Protein AF-A0A3M2C7R9-F1 (afdb_monomer_lite)

Radius of gyration: 17.07 Å; chains: 1; bounding box: 61×37×32 Å

pLDDT: mean 83.24, std 15.25, range [45.31, 96.88]

Secondary structure (DSSP, 8-state):
--HHHHHHHHHHHHHHT-SS-GGGEETTEES-TTSEEEEETTS-EEEEEEEEE-SSEEEEEEGGGS-HHHHHHHHHHHHHHHHHHTT-S-HHHHS-HHHHGGGGGGEEEEEGGGEEEEES----HHHHHGGG---------

Foldseek 3Di:
DALVVVVVLQVVCQVVLDPDSPVQADPNDGPQLQKKWFAFPVSHIFIFGFQADDPWKTKTQTLVLDDRVVSRVVSVLSRVCCVVCVLAHGSCVVVPVVVCVVRVSRIDIGTPVGTPDMGHDHHHPVVVVVVPPPPPPPPDD

Structure (mmCIF, N/CA/C/O backbone):
data_AF-A0A3M2C7R9-F1
#
_entry.id   AF-A0A3M2C7R9-F1
#
loop_
_atom_site.group_PDB
_atom_site.id
_atom_site.type_symbol
_atom_site.label_atom_id
_atom_site.label_alt_id
_atom_site.label_comp_id
_atom_site.label_asym_id
_atom_site.label_entity_id
_atom_site.label_seq_id
_atom_site.pdbx_PDB_ins_code
_atom_site.Cartn_x
_atom_site.Cartn_y
_atom_site.Cartn_z
_atom_site.occupancy
_atom_site.B_iso_or_equiv
_atom_site.auth_seq_id
_atom_site.auth_comp_id
_atom_site.auth_asym_id
_atom_site.auth_atom_id
_atom_site.pdbx_PDB_model_num
ATOM 1 N N . MET A 1 1 ? 8.475 -6.146 8.052 1.00 84.38 1 MET A N 1
ATOM 2 C CA . MET A 1 1 ? 9.224 -5.427 6.999 1.00 84.38 1 MET A CA 1
ATOM 3 C C . MET A 1 1 ? 9.407 -3.985 7.433 1.00 84.38 1 MET A C 1
ATOM 5 O O . MET A 1 1 ? 8.436 -3.400 7.900 1.00 84.38 1 MET A O 1
ATOM 9 N N . THR A 1 2 ? 10.613 -3.440 7.284 1.00 88.62 2 THR A N 1
ATOM 10 C CA . THR A 1 2 ? 10.919 -2.016 7.501 1.00 88.62 2 THR A CA 1
ATOM 11 C C . THR A 1 2 ? 10.789 -1.209 6.205 1.00 88.62 2 THR A C 1
ATOM 13 O O . THR A 1 2 ? 10.756 -1.760 5.102 1.00 88.62 2 THR A O 1
ATOM 16 N N . GLY A 1 3 ? 10.739 0.113 6.318 1.00 85.94 3 GLY A N 1
ATOM 17 C CA . GLY A 1 3 ? 10.680 1.046 5.200 1.00 85.94 3 GLY A CA 1
ATOM 18 C C . GLY A 1 3 ? 11.941 1.036 4.339 1.00 85.94 3 GLY A C 1
ATOM 19 O O . GLY A 1 3 ? 11.842 1.231 3.126 1.00 85.94 3 GLY A O 1
ATOM 20 N N . ASN A 1 4 ? 13.104 0.757 4.937 1.00 88.88 4 ASN A N 1
ATOM 21 C CA . ASN A 1 4 ? 14.355 0.572 4.200 1.00 88.88 4 ASN A CA 1
ATOM 22 C C . ASN A 1 4 ? 14.331 -0.717 3.369 1.00 88.88 4 ASN A C 1
ATOM 24 O O . ASN A 1 4 ? 14.661 -0.700 2.187 1.00 88.88 4 ASN A O 1
ATOM 28 N N . GLU A 1 5 ?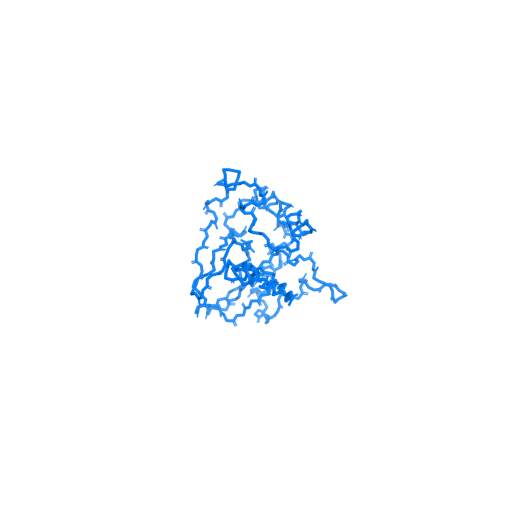 13.869 -1.824 3.961 1.00 88.31 5 GLU A N 1
ATOM 29 C CA . GLU A 1 5 ? 13.681 -3.074 3.222 1.00 88.31 5 GLU A CA 1
ATOM 30 C C . GLU A 1 5 ? 12.728 -2.864 2.045 1.00 88.31 5 GLU A C 1
ATOM 32 O O . GLU A 1 5 ? 13.061 -3.226 0.922 1.00 88.31 5 GLU A O 1
ATOM 37 N N . LEU A 1 6 ? 11.587 -2.206 2.268 1.00 88.38 6 LEU A N 1
ATOM 38 C CA . LEU A 1 6 ? 10.628 -1.895 1.209 1.00 88.38 6 LEU A CA 1
ATOM 39 C C . LEU A 1 6 ? 11.258 -1.094 0.059 1.00 88.38 6 LEU A C 1
ATOM 41 O O . LEU A 1 6 ? 11.019 -1.407 -1.108 1.00 88.38 6 LEU A O 1
ATOM 45 N N . ALA A 1 7 ? 12.061 -0.077 0.379 1.00 88.75 7 ALA A N 1
ATOM 46 C CA . ALA A 1 7 ? 12.723 0.750 -0.625 1.00 88.75 7 ALA A CA 1
ATOM 47 C C . ALA A 1 7 ? 13.679 -0.078 -1.498 1.00 88.75 7 ALA A C 1
ATOM 49 O O . ALA A 1 7 ? 13.633 0.029 -2.722 1.00 88.75 7 ALA A O 1
ATOM 50 N N . ILE A 1 8 ? 14.475 -0.959 -0.882 1.00 88.62 8 ILE A N 1
ATOM 51 C CA . ILE A 1 8 ? 15.385 -1.869 -1.593 1.00 88.62 8 ILE A CA 1
ATOM 52 C C . ILE A 1 8 ? 14.598 -2.824 -2.498 1.00 88.62 8 ILE A C 1
ATOM 54 O O . ILE A 1 8 ? 14.973 -3.045 -3.649 1.00 88.62 8 ILE A O 1
ATOM 58 N N . ILE A 1 9 ? 13.480 -3.370 -2.008 1.00 87.12 9 ILE A N 1
ATOM 59 C CA . ILE A 1 9 ? 12.611 -4.260 -2.789 1.00 87.12 9 ILE A CA 1
ATOM 60 C C . ILE A 1 9 ? 12.100 -3.554 -4.048 1.00 87.12 9 ILE A C 1
ATOM 62 O O . ILE A 1 9 ? 12.202 -4.109 -5.141 1.00 87.12 9 ILE A O 1
ATOM 66 N N . LEU A 1 10 ? 11.579 -2.333 -3.905 1.00 87.88 10 LEU A N 1
ATOM 67 C CA . LEU A 1 10 ? 11.055 -1.560 -5.030 1.00 87.88 10 LEU A CA 1
ATOM 68 C C . LEU A 1 10 ? 12.153 -1.147 -6.009 1.00 87.88 10 LEU A C 1
ATOM 70 O O . LEU A 1 10 ? 11.956 -1.257 -7.218 1.00 87.88 10 LEU A O 1
ATOM 74 N N . GLN A 1 11 ? 13.313 -0.718 -5.508 1.00 88.38 11 GLN A N 1
ATOM 75 C CA . GLN A 1 11 ? 14.459 -0.383 -6.348 1.00 88.38 11 GLN A CA 1
ATOM 76 C C . GLN A 1 11 ? 14.876 -1.589 -7.195 1.00 88.38 11 GLN A C 1
ATOM 78 O O . GLN A 1 11 ? 14.939 -1.486 -8.418 1.00 88.38 11 GLN A O 1
ATOM 83 N N . ASN A 1 12 ? 15.059 -2.752 -6.569 1.00 85.81 12 ASN A N 1
ATOM 84 C CA . ASN A 1 12 ? 15.436 -3.975 -7.272 1.00 85.81 12 ASN A CA 1
ATOM 85 C C . ASN A 1 12 ? 14.371 -4.405 -8.287 1.00 85.81 12 ASN A C 1
ATOM 87 O O . ASN A 1 12 ? 14.713 -4.755 -9.417 1.00 85.81 12 ASN A O 1
ATOM 91 N N . ALA A 1 13 ? 13.086 -4.357 -7.921 1.00 84.56 13 ALA A N 1
ATOM 92 C CA . ALA A 1 13 ? 11.988 -4.719 -8.818 1.00 84.56 13 ALA A CA 1
ATOM 93 C C . ALA A 1 13 ? 11.950 -3.819 -10.066 1.00 84.56 13 ALA A C 1
ATOM 95 O O . ALA A 1 13 ? 11.810 -4.311 -11.187 1.00 84.56 13 ALA A O 1
ATOM 96 N N . ASN A 1 14 ? 12.155 -2.512 -9.880 1.00 86.69 14 ASN A N 1
ATOM 97 C CA . ASN A 1 14 ? 12.175 -1.532 -10.964 1.00 86.69 14 ASN A CA 1
ATOM 98 C C . ASN A 1 14 ? 13.431 -1.630 -11.841 1.00 86.69 14 ASN A C 1
ATOM 100 O O . ASN A 1 14 ? 13.334 -1.476 -13.057 1.00 86.69 14 ASN A O 1
ATOM 104 N N . SER A 1 15 ? 14.595 -1.955 -11.270 1.00 84.94 15 SER A N 1
ATOM 105 C CA . SER A 1 15 ? 15.832 -2.163 -12.037 1.00 84.94 15 SER A CA 1
ATOM 106 C C . SER A 1 15 ? 15.818 -3.455 -12.858 1.00 84.94 15 SER A C 1
ATOM 108 O O . SER A 1 15 ? 16.348 -3.489 -13.964 1.00 84.94 15 SER A O 1
ATOM 110 N N . THR A 1 16 ? 15.207 -4.519 -12.335 1.00 78.69 16 THR A N 1
ATOM 111 C CA . THR A 1 16 ? 15.210 -5.852 -12.965 1.00 78.69 16 THR A CA 1
ATOM 112 C C . THR A 1 16 ? 14.027 -6.096 -13.904 1.00 78.69 16 THR A C 1
ATOM 114 O O . THR A 1 16 ? 14.000 -7.116 -14.588 1.00 78.69 16 THR A O 1
ATOM 117 N N . LYS A 1 17 ? 13.042 -5.182 -13.949 1.00 69.81 17 LYS A N 1
ATOM 118 C CA . LYS A 1 17 ? 11.770 -5.339 -14.686 1.00 69.81 17 LYS A CA 1
ATOM 119 C C . LYS A 1 17 ? 11.068 -6.676 -14.395 1.00 69.81 17 LYS A C 1
ATOM 121 O O . LYS A 1 17 ? 10.410 -7.244 -15.265 1.00 69.81 17 LYS A O 1
ATOM 126 N N . THR A 1 18 ? 11.217 -7.184 -13.174 1.00 67.69 18 THR A N 1
ATOM 127 C CA . THR A 1 18 ? 10.629 -8.463 -12.758 1.00 67.69 18 THR A CA 1
ATOM 128 C C . THR A 1 18 ? 9.104 -8.382 -12.682 1.00 67.69 18 THR A C 1
ATOM 130 O O . THR A 1 18 ? 8.522 -7.341 -12.370 1.00 67.69 18 THR A O 1
ATOM 133 N N . THR A 1 19 ? 8.443 -9.505 -12.973 1.00 64.88 19 THR A N 1
ATOM 134 C CA . THR A 1 19 ? 6.977 -9.670 -12.936 1.00 64.88 19 THR A CA 1
ATOM 135 C C . THR A 1 19 ? 6.419 -9.877 -11.530 1.00 64.88 19 THR A C 1
ATOM 137 O O . THR A 1 19 ? 5.233 -9.638 -11.298 1.00 64.88 19 THR A O 1
ATOM 140 N N . ILE A 1 20 ? 7.253 -10.316 -10.589 1.00 65.88 20 ILE A N 1
ATOM 141 C CA . ILE A 1 20 ? 6.935 -10.452 -9.166 1.00 65.88 20 ILE A CA 1
ATOM 142 C C . ILE A 1 20 ? 8.120 -9.861 -8.408 1.00 65.88 20 ILE A C 1
ATOM 144 O O . ILE A 1 20 ? 9.240 -10.285 -8.687 1.00 65.88 20 ILE A O 1
ATOM 148 N N . PRO A 1 21 ? 7.918 -8.944 -7.446 1.00 65.31 21 PRO A N 1
ATOM 149 C CA . PRO A 1 21 ? 8.992 -8.540 -6.549 1.00 65.31 21 PRO A CA 1
ATOM 150 C C . PRO A 1 21 ? 9.438 -9.774 -5.732 1.00 65.31 21 PRO A C 1
ATOM 152 O O . PRO A 1 21 ? 8.693 -10.223 -4.860 1.00 65.31 21 PRO A O 1
ATOM 155 N N . PRO A 1 22 ? 10.614 -10.373 -5.998 1.00 55.28 22 PRO A N 1
ATOM 156 C CA . PRO A 1 22 ? 10.962 -11.716 -5.507 1.00 55.28 22 PRO A CA 1
ATOM 157 C C . PRO A 1 22 ? 11.106 -11.791 -3.979 1.00 55.28 22 PRO A C 1
ATOM 159 O O . PRO A 1 22 ? 10.995 -12.848 -3.376 1.00 55.28 22 PRO A O 1
ATOM 162 N N . SER A 1 23 ? 11.305 -10.649 -3.335 1.00 60.41 23 SER A N 1
ATOM 163 C CA . SER A 1 23 ? 11.548 -10.471 -1.903 1.00 60.41 23 SER A CA 1
ATOM 164 C C . SER A 1 23 ? 10.279 -10.393 -1.043 1.00 60.41 23 SER A C 1
ATOM 166 O O . SER A 1 23 ? 10.375 -10.272 0.181 1.00 60.41 23 SER A O 1
ATOM 168 N N . ILE A 1 24 ? 9.089 -10.466 -1.651 1.00 67.12 24 ILE A N 1
ATOM 169 C CA . ILE A 1 24 ? 7.812 -10.495 -0.914 1.00 67.12 24 ILE A CA 1
ATOM 170 C C . ILE A 1 24 ? 7.413 -11.910 -0.487 1.00 67.12 24 ILE A C 1
ATOM 172 O O . ILE A 1 24 ? 6.602 -12.047 0.431 1.00 67.12 24 ILE A O 1
ATOM 176 N N . ILE A 1 25 ? 7.996 -12.939 -1.113 1.00 65.00 25 ILE A N 1
ATOM 177 C CA . ILE A 1 25 ? 7.800 -14.350 -0.778 1.00 65.00 25 ILE A CA 1
ATOM 178 C C . ILE A 1 25 ? 9.143 -14.909 -0.307 1.00 65.00 25 ILE A C 1
ATOM 180 O O . ILE A 1 25 ? 10.075 -15.034 -1.091 1.00 65.00 25 ILE A O 1
ATOM 184 N N . VAL A 1 26 ? 9.236 -15.247 0.976 1.00 66.75 26 VAL A N 1
ATOM 185 C CA . VAL A 1 26 ? 10.406 -15.907 1.570 1.00 66.75 26 VAL A CA 1
ATOM 186 C C . VAL A 1 26 ? 9.946 -17.273 2.060 1.00 66.75 26 VAL A C 1
ATOM 188 O O . VAL A 1 26 ? 8.952 -17.358 2.779 1.00 66.75 26 VAL A O 1
ATOM 191 N N . ASP A 1 27 ? 10.605 -18.339 1.606 1.00 70.94 27 ASP A N 1
ATOM 192 C CA . ASP A 1 27 ? 10.264 -19.733 1.934 1.00 70.94 27 ASP A CA 1
ATOM 193 C C . ASP A 1 27 ? 8.784 -20.082 1.681 1.00 70.94 27 ASP A C 1
ATOM 195 O O . ASP A 1 27 ? 8.117 -20.751 2.470 1.00 70.94 27 ASP A O 1
ATOM 199 N N . GLY A 1 28 ? 8.229 -19.559 0.582 1.00 66.75 28 GLY A N 1
ATOM 200 C CA . GLY A 1 28 ? 6.824 -19.761 0.214 1.00 66.75 28 GLY A CA 1
ATOM 201 C C . GLY A 1 28 ? 5.817 -18.974 1.062 1.00 66.75 28 GLY A C 1
ATOM 202 O O . GLY A 1 28 ? 4.611 -19.146 0.887 1.00 66.75 28 GLY A O 1
ATOM 203 N N . ARG A 1 29 ? 6.272 -18.093 1.963 1.00 66.69 29 ARG A N 1
ATOM 204 C CA . ARG A 1 29 ? 5.414 -17.262 2.818 1.00 66.69 29 ARG A CA 1
ATOM 205 C C . ARG A 1 29 ? 5.520 -15.786 2.468 1.00 66.69 29 ARG A C 1
ATOM 207 O O . ARG A 1 29 ? 6.597 -15.262 2.196 1.00 66.69 29 ARG A O 1
ATOM 214 N N . TRP A 1 30 ? 4.386 -15.095 2.538 1.00 70.62 30 TRP A N 1
ATOM 215 C CA . TRP A 1 30 ? 4.334 -13.645 2.373 1.00 70.62 30 TRP A CA 1
ATOM 216 C C . TRP A 1 30 ? 5.025 -12.947 3.542 1.00 70.62 30 TRP A C 1
ATOM 218 O O . TRP A 1 30 ? 4.611 -13.096 4.691 1.00 70.62 30 TRP A O 1
ATOM 228 N N . ARG A 1 31 ? 6.044 -12.135 3.248 1.00 77.94 31 ARG A N 1
ATOM 229 C CA . ARG A 1 31 ? 6.797 -11.388 4.267 1.00 77.94 31 ARG A CA 1
ATOM 230 C C . ARG A 1 31 ? 6.023 -10.185 4.816 1.00 77.94 31 ARG A C 1
ATOM 232 O O . ARG A 1 31 ? 6.220 -9.792 5.963 1.00 77.94 31 ARG A O 1
ATOM 239 N N . ALA A 1 32 ? 5.150 -9.594 4.002 1.00 84.50 32 ALA A N 1
ATOM 240 C CA . ALA A 1 32 ? 4.237 -8.532 4.419 1.00 84.50 32 ALA A CA 1
ATOM 241 C C . ALA A 1 32 ? 2.949 -8.559 3.588 1.00 84.50 32 ALA A C 1
ATOM 243 O O . ALA A 1 32 ? 2.786 -7.774 2.651 1.00 84.50 32 ALA A O 1
ATOM 244 N N . PRO A 1 33 ? 2.015 -9.458 3.919 1.00 85.81 33 PRO A N 1
ATOM 245 C CA . PRO A 1 33 ? 0.755 -9.577 3.186 1.00 85.81 33 PRO A CA 1
ATOM 246 C C . PRO A 1 33 ? -0.124 -8.314 3.283 1.00 85.81 33 PRO A C 1
ATOM 248 O O . PRO A 1 33 ? -1.018 -8.125 2.461 1.00 85.81 33 PRO A O 1
ATO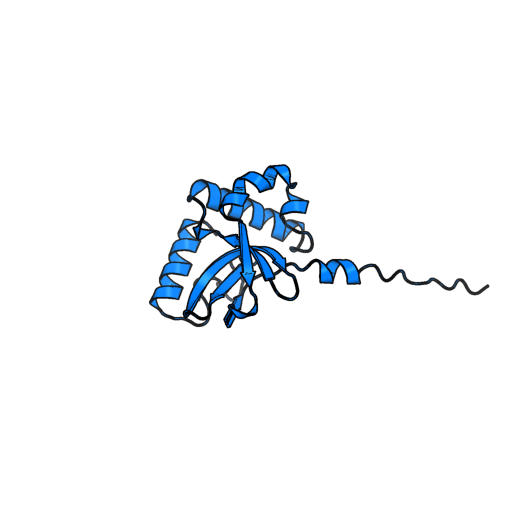M 251 N N . TYR A 1 34 ? 0.153 -7.440 4.254 1.00 89.38 34 TYR A N 1
ATOM 252 C CA . TYR A 1 34 ? -0.509 -6.155 4.483 1.00 89.38 34 TYR A CA 1
ATOM 253 C C . TYR A 1 34 ? -0.042 -5.020 3.562 1.00 89.38 34 TYR A C 1
ATOM 255 O O . TYR A 1 34 ? -0.677 -3.967 3.536 1.00 89.38 34 TYR A O 1
ATOM 263 N N . VAL A 1 35 ? 1.044 -5.217 2.808 1.00 91.94 35 VAL A N 1
ATOM 264 C CA . VAL A 1 35 ? 1.503 -4.258 1.797 1.00 91.94 35 VAL A CA 1
ATOM 265 C C . VAL A 1 35 ? 0.944 -4.662 0.440 1.00 91.94 35 VAL A C 1
ATOM 267 O O . VAL A 1 35 ? 1.126 -5.790 -0.013 1.00 91.94 35 VAL A O 1
ATOM 270 N N . PHE A 1 36 ? 0.275 -3.720 -0.214 1.00 92.12 36 PHE A N 1
ATOM 271 C CA . PHE A 1 36 ? -0.222 -3.870 -1.570 1.00 92.12 36 PHE A CA 1
ATOM 272 C C . PHE A 1 36 ? 0.823 -3.357 -2.554 1.00 92.12 36 PHE A C 1
ATOM 274 O O . PHE A 1 36 ? 1.135 -2.165 -2.580 1.00 92.12 36 PHE A O 1
ATOM 281 N N . PHE A 1 37 ? 1.348 -4.260 -3.371 1.00 91.69 37 PHE A N 1
ATOM 282 C CA . PHE A 1 37 ? 2.253 -3.933 -4.462 1.00 91.69 37 PHE A CA 1
ATOM 283 C C . PHE A 1 37 ? 1.465 -3.876 -5.758 1.00 91.69 37 PHE A C 1
ATOM 285 O O . PHE A 1 37 ? 0.634 -4.748 -6.013 1.00 91.69 37 PHE A O 1
ATOM 292 N N . TYR A 1 38 ? 1.744 -2.892 -6.603 1.00 92.25 38 TYR A N 1
ATOM 293 C CA . TYR A 1 38 ? 1.171 -2.852 -7.940 1.00 92.25 38 TYR A CA 1
ATOM 294 C C . TYR A 1 38 ? 2.176 -2.347 -8.960 1.00 92.25 38 TYR A C 1
ATOM 296 O O . TYR A 1 38 ? 3.014 -1.499 -8.656 1.00 92.25 38 TYR A O 1
ATOM 304 N N . ARG A 1 39 ? 2.073 -2.888 -10.169 1.00 92.38 39 ARG A N 1
ATOM 305 C CA . ARG A 1 39 ? 2.802 -2.433 -11.341 1.00 92.38 39 ARG A CA 1
ATOM 306 C C . ARG A 1 39 ? 1.855 -1.644 -12.220 1.00 92.38 39 ARG A C 1
ATOM 308 O O . ARG A 1 39 ? 0.769 -2.135 -12.543 1.00 92.38 39 ARG A O 1
ATOM 315 N N . ASP A 1 40 ? 2.247 -0.427 -12.556 1.00 93.44 40 ASP A N 1
ATOM 316 C CA . ASP A 1 40 ? 1.470 0.398 -13.467 1.00 93.44 40 ASP A CA 1
ATOM 317 C C . ASP A 1 40 ? 1.770 0.079 -14.943 1.00 93.44 40 ASP A C 1
ATOM 319 O O . ASP A 1 40 ? 2.700 -0.662 -15.258 1.00 93.44 40 ASP A O 1
ATOM 323 N N . THR A 1 41 ? 1.008 0.677 -15.858 1.00 93.94 41 THR A N 1
ATOM 324 C CA . THR A 1 41 ? 1.202 0.544 -17.315 1.00 93.94 41 THR A CA 1
ATOM 325 C C . THR A 1 41 ? 2.508 1.145 -17.840 1.00 93.94 41 THR A C 1
ATOM 327 O O . THR A 1 41 ? 2.837 0.972 -19.008 1.00 93.94 41 THR A O 1
ATOM 330 N N . THR A 1 42 ? 3.258 1.888 -17.019 1.00 92.69 42 THR A N 1
ATOM 331 C CA . THR A 1 42 ? 4.621 2.333 -17.368 1.00 92.69 42 THR A CA 1
ATOM 332 C C . THR A 1 42 ? 5.663 1.262 -17.041 1.00 92.69 42 THR A C 1
ATOM 334 O O . THR A 1 42 ? 6.836 1.394 -17.386 1.00 92.69 42 THR A O 1
ATOM 337 N N . GLY A 1 43 ? 5.236 0.181 -16.387 1.00 89.69 43 GLY A N 1
ATOM 338 C CA . GLY A 1 43 ? 6.081 -0.902 -15.923 1.00 89.69 43 GLY A CA 1
ATOM 339 C C . GLY A 1 43 ? 6.711 -0.642 -14.556 1.00 89.69 43 GLY A C 1
ATOM 340 O O . GLY A 1 43 ? 7.547 -1.453 -14.147 1.00 89.69 43 GLY A O 1
ATOM 341 N N . THR A 1 44 ? 6.312 0.427 -13.860 1.00 91.25 44 THR A N 1
ATOM 342 C CA . THR A 1 44 ? 6.865 0.840 -12.565 1.00 91.25 44 THR A CA 1
ATOM 343 C C . THR A 1 44 ? 6.119 0.170 -11.416 1.00 91.25 44 THR A C 1
ATOM 345 O O . THR A 1 44 ? 4.888 0.168 -11.369 1.00 91.25 44 THR A O 1
ATOM 348 N N . TRP A 1 45 ? 6.872 -0.394 -10.475 1.00 92.88 45 TRP A N 1
ATOM 349 C CA . TRP A 1 45 ? 6.387 -0.951 -9.221 1.00 92.88 45 TRP A CA 1
ATOM 350 C C . TRP A 1 45 ? 6.222 0.120 -8.149 1.00 92.88 45 TRP A C 1
ATOM 352 O O . TRP A 1 45 ? 7.131 0.907 -7.877 1.00 92.88 45 TRP A O 1
ATOM 362 N N . HIS A 1 46 ? 5.080 0.045 -7.476 1.00 93.69 46 HIS A N 1
ATOM 363 C CA . HIS A 1 46 ? 4.668 0.890 -6.365 1.00 93.69 46 HIS A CA 1
ATOM 364 C C . HIS A 1 46 ? 4.229 0.027 -5.183 1.00 93.69 46 HIS A C 1
ATOM 366 O O . HIS A 1 46 ? 3.844 -1.134 -5.357 1.00 93.69 46 HIS A O 1
ATOM 372 N N . ALA A 1 47 ? 4.237 0.605 -3.982 1.00 93.81 47 ALA A N 1
ATOM 373 C CA . ALA A 1 47 ? 3.751 -0.054 -2.775 1.00 93.81 47 ALA A CA 1
ATOM 374 C C . ALA A 1 47 ? 2.899 0.884 -1.921 1.00 93.81 47 ALA A C 1
ATOM 376 O O . ALA A 1 47 ? 3.230 2.054 -1.731 1.00 93.81 47 ALA A O 1
ATOM 377 N N . GLY A 1 48 ? 1.826 0.348 -1.349 1.00 94.75 48 GLY A N 1
ATOM 378 C CA . GLY A 1 48 ? 0.960 1.106 -0.463 1.00 94.75 48 GLY A CA 1
ATOM 379 C C . GLY A 1 48 ? 0.150 0.250 0.495 1.00 94.75 48 GLY A C 1
ATOM 380 O O . GLY A 1 48 ? 0.094 -0.972 0.372 1.00 94.75 48 GLY A O 1
ATOM 381 N N . ILE A 1 49 ? -0.505 0.907 1.447 1.00 94.75 49 ILE A N 1
ATOM 382 C CA . ILE A 1 49 ? -1.470 0.273 2.351 1.00 94.75 49 ILE A CA 1
ATOM 383 C C . ILE A 1 49 ? -2.879 0.607 1.872 1.00 94.75 49 ILE A C 1
ATOM 385 O O . ILE A 1 49 ? -3.252 1.778 1.813 1.00 94.75 49 ILE A O 1
ATOM 389 N N . VAL A 1 50 ? -3.660 -0.409 1.500 1.00 93.62 50 VAL A N 1
ATOM 390 C CA . VAL A 1 50 ? -5.009 -0.214 0.948 1.00 93.62 50 VAL A CA 1
ATOM 391 C C . VAL A 1 50 ? -5.966 0.256 2.036 1.00 93.62 50 VAL A C 1
ATOM 393 O O . VAL A 1 50 ? -6.158 -0.409 3.048 1.00 93.62 50 VAL A O 1
ATOM 396 N N . ILE A 1 51 ? -6.630 1.376 1.767 1.00 92.88 51 ILE A N 1
ATOM 397 C CA . ILE A 1 51 ? -7.732 1.905 2.571 1.00 92.88 51 ILE A CA 1
ATOM 398 C C . ILE A 1 51 ? -9.029 1.225 2.125 1.00 92.88 51 ILE A C 1
ATOM 400 O O . ILE A 1 51 ? -9.770 0.661 2.927 1.00 92.88 51 ILE A O 1
ATOM 404 N N . ASN A 1 52 ? -9.305 1.265 0.818 1.00 90.25 52 ASN A N 1
ATOM 405 C CA . ASN A 1 52 ? -10.501 0.679 0.218 1.00 90.25 52 ASN A CA 1
ATOM 406 C C . ASN A 1 52 ? -10.335 0.501 -1.297 1.00 90.25 52 ASN A C 1
ATOM 408 O O . ASN A 1 52 ? -9.734 1.331 -1.975 1.00 90.25 52 ASN A O 1
ATOM 412 N N . LYS A 1 53 ? -10.964 -0.531 -1.854 1.00 89.50 53 LYS A N 1
ATOM 413 C CA . LYS A 1 53 ? -11.107 -0.777 -3.287 1.00 89.50 53 LYS A CA 1
ATOM 414 C C . LYS A 1 53 ? -12.567 -0.716 -3.717 1.00 89.50 53 LYS A C 1
ATOM 416 O O . LYS A 1 53 ? -13.422 -1.462 -3.233 1.00 89.50 53 LYS A O 1
ATOM 421 N N . SER A 1 54 ? -12.822 0.126 -4.712 1.00 89.69 54 SER A N 1
ATOM 422 C CA . SER A 1 54 ? -14.062 0.149 -5.491 1.00 89.69 54 SER A CA 1
ATOM 423 C C . SER A 1 54 ? -13.895 -0.624 -6.809 1.00 89.69 54 SER A C 1
ATOM 425 O O . SER A 1 54 ? -12.852 -1.220 -7.071 1.00 89.69 54 SER A O 1
ATOM 427 N N . ARG A 1 55 ? -14.910 -0.595 -7.684 1.00 88.69 55 ARG A N 1
ATOM 428 C CA . ARG A 1 55 ? -14.818 -1.197 -9.029 1.00 88.69 55 ARG A CA 1
ATOM 429 C C . ARG A 1 55 ? -13.867 -0.462 -9.978 1.00 88.69 55 ARG A C 1
ATOM 431 O O . ARG A 1 55 ? -13.460 -1.047 -10.972 1.00 88.69 55 ARG A O 1
ATOM 438 N N . ARG A 1 56 ? -13.558 0.814 -9.719 1.00 93.62 56 ARG A N 1
ATOM 439 C CA . ARG A 1 56 ? -12.783 1.666 -10.644 1.00 93.62 56 ARG A CA 1
ATOM 440 C C . ARG A 1 56 ? -11.487 2.198 -10.048 1.00 93.62 56 ARG A C 1
ATOM 442 O O . ARG A 1 56 ? -10.552 2.452 -10.796 1.00 93.62 56 ARG A O 1
ATOM 449 N N . ILE A 1 57 ? -11.444 2.388 -8.733 1.00 95.19 57 ILE A N 1
ATOM 450 C CA . ILE A 1 57 ? -10.351 3.060 -8.022 1.00 95.19 57 ILE A CA 1
ATOM 451 C C . ILE A 1 57 ? -9.988 2.266 -6.764 1.00 95.19 57 ILE A C 1
ATOM 453 O O . ILE A 1 57 ? -10.883 1.796 -6.051 1.00 95.19 57 ILE A O 1
ATOM 457 N N . ILE A 1 58 ? -8.689 2.159 -6.489 1.00 95.00 58 ILE A N 1
ATOM 458 C CA . ILE A 1 58 ? -8.115 1.721 -5.214 1.00 95.00 58 ILE A CA 1
ATOM 459 C C . ILE A 1 58 ? -7.603 2.956 -4.478 1.00 95.00 58 ILE A C 1
ATOM 461 O O . ILE A 1 58 ? -6.764 3.681 -5.001 1.00 95.00 58 ILE A O 1
ATOM 465 N N . TYR A 1 59 ? -8.097 3.184 -3.267 1.00 95.19 59 TYR A N 1
ATOM 466 C CA . TYR A 1 59 ? -7.555 4.179 -2.353 1.00 95.19 59 TYR A CA 1
ATOM 467 C C . TYR A 1 59 ? -6.529 3.518 -1.441 1.00 95.19 59 TYR A C 1
ATOM 469 O O . TYR A 1 59 ? -6.828 2.502 -0.807 1.00 95.19 59 TYR A O 1
ATOM 477 N N . LEU A 1 60 ? -5.333 4.092 -1.379 1.00 96.19 60 LEU A N 1
ATOM 478 C CA . LEU A 1 60 ? -4.225 3.602 -0.566 1.00 96.19 60 LEU A CA 1
ATOM 479 C C . LEU A 1 60 ? -3.388 4.756 -0.012 1.00 96.19 60 LEU A C 1
ATOM 481 O O . LEU A 1 60 ? -3.454 5.869 -0.528 1.00 96.19 60 LEU A O 1
ATOM 485 N N . TYR A 1 61 ? -2.588 4.471 1.008 1.00 96.81 61 TYR A N 1
ATOM 486 C CA . TYR A 1 61 ? -1.467 5.313 1.416 1.00 96.81 61 TYR A CA 1
ATOM 487 C C . TYR A 1 61 ? -0.210 4.854 0.675 1.00 96.81 61 TYR A C 1
ATOM 489 O O . TYR A 1 61 ? 0.200 3.703 0.825 1.00 96.81 61 TYR A O 1
ATOM 497 N N . ASP A 1 62 ? 0.373 5.726 -0.142 1.00 96.62 62 ASP A N 1
ATOM 498 C CA . ASP A 1 62 ? 1.610 5.472 -0.878 1.00 96.62 62 ASP A CA 1
ATOM 499 C C . ASP A 1 62 ? 2.814 5.522 0.067 1.00 96.62 62 ASP A C 1
ATOM 501 O O . ASP A 1 62 ? 3.173 6.569 0.606 1.00 96.62 62 ASP A O 1
ATOM 505 N N . LEU A 1 63 ? 3.463 4.377 0.255 1.00 95.56 63 LEU A N 1
ATOM 506 C CA . LEU A 1 63 ? 4.560 4.246 1.209 1.00 95.56 63 LEU A CA 1
ATOM 507 C C . LEU A 1 63 ? 5.808 5.024 0.775 1.00 95.56 63 LEU A C 1
ATOM 509 O O . LEU A 1 63 ? 6.587 5.442 1.631 1.00 95.56 63 LEU A O 1
ATOM 513 N N . MET A 1 64 ? 5.992 5.258 -0.526 1.00 94.25 64 MET A N 1
ATOM 514 C CA . MET A 1 64 ? 7.140 6.009 -1.040 1.00 94.25 64 MET A CA 1
ATOM 515 C C . MET A 1 64 ? 6.936 7.523 -0.970 1.00 94.25 64 MET A C 1
ATOM 517 O O . MET A 1 64 ? 7.912 8.265 -1.048 1.00 94.25 64 MET A O 1
ATOM 521 N N . ALA A 1 65 ? 5.701 7.984 -0.753 1.00 95.69 65 ALA A N 1
ATOM 522 C CA . ALA A 1 65 ? 5.404 9.391 -0.492 1.00 95.69 65 ALA A CA 1
ATOM 523 C C . ALA A 1 65 ? 5.726 9.817 0.956 1.00 95.69 65 ALA A C 1
ATOM 525 O O . ALA A 1 65 ? 5.779 11.010 1.246 1.00 95.69 65 ALA A O 1
ATOM 526 N N . LEU A 1 66 ? 5.949 8.862 1.869 1.00 95.25 66 LEU A N 1
ATOM 527 C CA . LEU A 1 66 ? 6.235 9.128 3.281 1.00 95.25 66 LEU A CA 1
ATOM 528 C C . LEU A 1 66 ? 7.740 9.147 3.579 1.00 95.25 66 LEU A C 1
ATOM 530 O O . LEU A 1 66 ? 8.510 8.288 3.124 1.00 95.25 66 LEU A O 1
ATOM 534 N N . ALA A 1 67 ? 8.145 10.082 4.442 1.00 93.88 67 ALA A N 1
ATOM 535 C CA . ALA A 1 67 ? 9.475 10.086 5.045 1.00 93.88 67 ALA A CA 1
ATOM 536 C C . ALA A 1 67 ? 9.713 8.785 5.844 1.00 93.88 67 ALA A C 1
ATOM 538 O O . ALA A 1 67 ? 8.753 8.247 6.403 1.00 93.88 67 ALA A O 1
ATOM 539 N N . PRO A 1 68 ? 10.959 8.276 5.936 1.00 93.38 68 PRO A N 1
ATOM 540 C CA . PRO A 1 68 ? 11.234 6.969 6.538 1.00 93.38 68 PRO A CA 1
ATOM 541 C C . PRO A 1 68 ? 10.621 6.746 7.935 1.00 93.38 68 PRO A C 1
ATOM 543 O O . PRO A 1 68 ? 9.957 5.726 8.095 1.00 93.38 68 PRO A O 1
ATOM 546 N N . PRO A 1 69 ? 10.699 7.690 8.900 1.00 94.38 69 PRO A N 1
ATOM 547 C CA . PRO A 1 69 ? 10.104 7.478 10.224 1.00 94.38 69 PRO A CA 1
ATOM 548 C C . PRO A 1 69 ? 8.579 7.301 10.183 1.00 94.38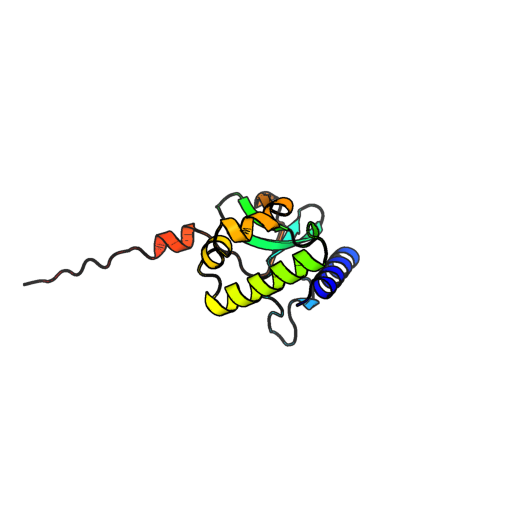 69 PRO A C 1
ATOM 550 O O . PRO A 1 69 ? 8.031 6.411 10.826 1.00 94.38 69 PRO A O 1
ATOM 553 N N . ILE A 1 70 ? 7.894 8.113 9.372 1.00 95.25 70 ILE A N 1
ATOM 554 C CA . ILE A 1 70 ? 6.431 8.071 9.219 1.00 95.25 70 ILE A CA 1
ATOM 555 C C . ILE A 1 70 ? 6.000 6.818 8.447 1.00 95.25 70 ILE A C 1
ATOM 557 O O . ILE A 1 70 ? 4.971 6.207 8.730 1.00 95.25 70 ILE A O 1
ATOM 561 N N . ARG A 1 71 ? 6.812 6.399 7.474 1.00 95.62 71 ARG A N 1
ATOM 562 C CA . ARG A 1 71 ? 6.606 5.159 6.722 1.00 95.62 71 ARG A CA 1
ATOM 563 C C . ARG A 1 71 ? 6.719 3.932 7.621 1.00 95.62 71 ARG A C 1
ATOM 565 O O . ARG A 1 71 ? 5.887 3.036 7.516 1.00 95.62 71 ARG A O 1
ATOM 572 N N . ASP A 1 72 ? 7.725 3.895 8.491 1.00 95.31 72 ASP A N 1
ATOM 573 C CA . ASP A 1 72 ? 7.931 2.806 9.448 1.00 95.31 72 ASP A CA 1
ATOM 574 C C . ASP A 1 72 ? 6.790 2.727 10.467 1.00 95.31 72 ASP A C 1
ATOM 576 O O . ASP A 1 72 ? 6.304 1.633 10.763 1.00 95.31 72 ASP A O 1
ATOM 580 N N . GLU A 1 73 ? 6.306 3.878 10.940 1.00 95.88 73 GLU A N 1
ATOM 581 C CA . GLU A 1 73 ? 5.112 3.960 11.784 1.00 95.88 73 GLU A CA 1
ATOM 582 C C . GLU A 1 73 ? 3.895 3.348 11.074 1.00 95.88 73 GLU A C 1
ATOM 584 O O . GLU A 1 73 ? 3.259 2.438 11.611 1.00 95.88 73 GLU A O 1
ATOM 589 N N . LEU A 1 74 ? 3.614 3.762 9.833 1.00 96.12 74 LEU A N 1
ATOM 590 C CA . LEU A 1 74 ? 2.496 3.221 9.059 1.00 96.12 74 LEU A CA 1
ATOM 591 C C . LEU A 1 74 ? 2.639 1.714 8.794 1.00 96.12 74 LEU A C 1
ATOM 593 O O . LEU A 1 74 ? 1.656 0.979 8.866 1.00 96.12 74 LEU A O 1
ATOM 597 N N . LEU A 1 75 ? 3.850 1.229 8.508 1.00 95.06 75 LEU A N 1
ATOM 598 C CA . LEU A 1 75 ? 4.111 -0.200 8.313 1.00 95.06 75 LEU A CA 1
ATOM 599 C C . LEU A 1 75 ? 3.863 -1.010 9.589 1.00 95.06 75 LEU A C 1
ATOM 601 O O . LEU A 1 75 ? 3.332 -2.119 9.503 1.00 95.06 75 LEU A O 1
ATOM 605 N N . LYS A 1 76 ? 4.218 -0.4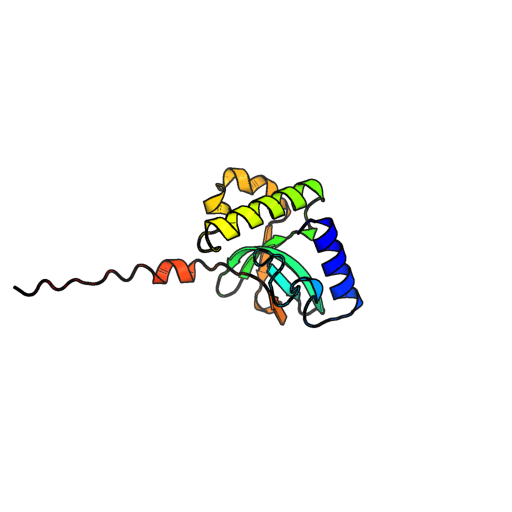67 10.759 1.00 95.19 76 LYS A N 1
ATOM 606 C CA . LYS A 1 76 ? 3.942 -1.092 12.058 1.00 95.19 76 LYS A CA 1
ATOM 607 C C . LYS A 1 76 ? 2.438 -1.170 12.321 1.00 95.19 76 LYS A C 1
ATOM 609 O O . LYS A 1 76 ? 1.938 -2.239 12.662 1.00 95.19 76 LYS A O 1
ATOM 614 N N . ILE A 1 77 ? 1.724 -0.072 12.084 1.00 95.12 77 ILE A N 1
ATOM 615 C CA . ILE A 1 77 ? 0.264 -0.008 12.208 1.00 95.12 77 ILE A CA 1
ATOM 616 C C . ILE A 1 77 ? -0.400 -1.017 11.265 1.00 95.12 77 ILE A C 1
ATOM 618 O O . ILE A 1 77 ? -1.267 -1.780 11.679 1.00 95.12 77 ILE A O 1
ATOM 622 N N . ALA A 1 78 ? 0.021 -1.059 9.999 1.00 93.62 78 ALA A N 1
ATOM 623 C CA . ALA A 1 78 ? -0.538 -1.971 9.009 1.00 93.62 78 ALA A CA 1
ATOM 624 C C . ALA A 1 78 ? -0.277 -3.444 9.355 1.00 93.62 78 ALA A C 1
ATOM 626 O O . ALA A 1 78 ? -1.146 -4.286 9.134 1.00 93.62 78 ALA A O 1
ATOM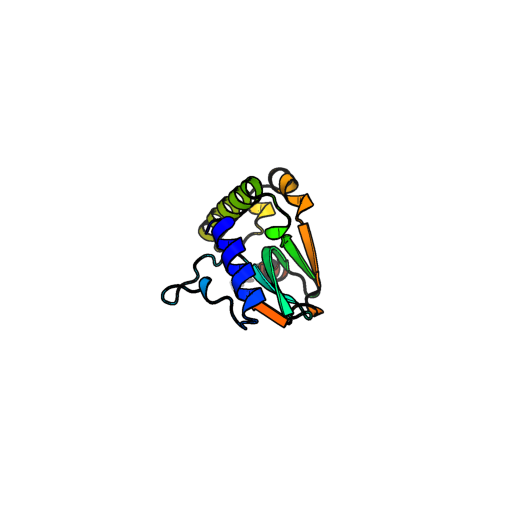 627 N N . HIS A 1 79 ? 0.892 -3.754 9.923 1.00 92.81 79 HIS A N 1
ATOM 628 C CA . HIS A 1 79 ? 1.202 -5.086 10.433 1.00 92.81 79 HIS A CA 1
ATOM 629 C C . HIS A 1 79 ? 0.225 -5.494 11.544 1.00 92.81 79 HIS A C 1
ATOM 631 O O . HIS A 1 79 ? -0.395 -6.553 11.462 1.00 92.81 79 HIS A O 1
ATOM 637 N N . GLU A 1 80 ? 0.063 -4.650 12.563 1.00 93.38 80 GLU A N 1
ATOM 638 C CA . GLU A 1 80 ? -0.849 -4.902 13.684 1.00 93.38 80 GLU A CA 1
ATOM 639 C C . GLU A 1 80 ? -2.305 -5.031 13.223 1.00 93.38 80 GLU A C 1
ATOM 641 O O . GLU A 1 80 ? -2.978 -6.016 13.533 1.00 93.38 80 GLU A O 1
ATOM 646 N N . TRP A 1 81 ? -2.764 -4.089 12.401 1.00 93.00 81 TRP A N 1
ATOM 647 C CA . TRP A 1 81 ? -4.084 -4.105 11.779 1.00 93.00 81 TRP A CA 1
ATOM 648 C C . TRP A 1 81 ? -4.368 -5.414 11.038 1.00 93.00 81 TRP A C 1
ATOM 650 O O . TRP A 1 81 ? -5.433 -6.016 11.209 1.00 93.00 81 TRP A O 1
ATOM 660 N N . PHE A 1 82 ? -3.426 -5.866 10.212 1.00 90.38 82 PHE A N 1
ATOM 661 C CA . PHE A 1 82 ? -3.603 -7.063 9.406 1.00 90.38 82 PHE A CA 1
ATOM 662 C C . PHE A 1 82 ? -3.753 -8.310 10.265 1.00 90.38 82 PHE A C 1
ATOM 664 O O . PHE A 1 82 ? -4.697 -9.066 10.064 1.00 90.38 82 PHE A O 1
ATOM 671 N N . TRP A 1 83 ? -2.860 -8.520 11.232 1.00 89.88 83 TRP A N 1
ATOM 672 C CA . TRP A 1 83 ? -2.909 -9.718 12.072 1.00 89.88 83 TRP A CA 1
ATOM 673 C C . TRP A 1 83 ? -4.088 -9.712 13.042 1.00 89.88 83 TRP A C 1
ATOM 675 O O . TRP A 1 83 ? -4.583 -10.774 13.400 1.00 89.88 83 TRP A O 1
ATOM 685 N N . THR A 1 84 ? -4.579 -8.529 13.411 1.00 91.06 84 THR A N 1
ATOM 686 C CA . THR A 1 84 ? -5.733 -8.393 14.306 1.00 91.06 84 THR A CA 1
ATOM 687 C C . THR A 1 84 ? -7.056 -8.600 13.574 1.00 91.06 84 THR A C 1
ATOM 689 O O . THR A 1 84 ? -7.984 -9.204 14.103 1.00 91.06 84 THR A O 1
ATOM 692 N N . THR A 1 85 ? -7.172 -8.087 12.349 1.00 88.00 85 THR A N 1
ATOM 693 C CA . THR A 1 85 ? -8.452 -8.056 11.620 1.00 88.00 85 THR A CA 1
ATOM 694 C C . THR A 1 85 ? -8.524 -9.054 10.470 1.00 88.00 85 THR A C 1
ATOM 696 O O . THR A 1 85 ? -9.572 -9.163 9.830 1.00 88.00 85 THR A O 1
ATOM 699 N N . GLU A 1 86 ? -7.417 -9.729 10.149 1.00 83.25 86 GLU A N 1
ATOM 700 C CA . GLU A 1 86 ? -7.203 -10.449 8.883 1.00 83.25 86 GLU A CA 1
ATOM 701 C C . GLU A 1 86 ? -7.511 -9.557 7.661 1.00 83.25 86 GLU A C 1
ATOM 703 O O . GLU A 1 86 ? -8.021 -10.011 6.637 1.00 83.25 86 GLU A O 1
ATOM 708 N N . GLY A 1 87 ? -7.307 -8.243 7.827 1.00 74.94 87 GLY A N 1
ATOM 709 C CA . GLY A 1 87 ? -7.685 -7.173 6.906 1.00 74.94 87 GLY A CA 1
ATOM 710 C C . GLY A 1 87 ? -9.151 -7.195 6.457 1.00 74.94 87 GLY A C 1
ATOM 711 O O . GLY A 1 87 ? -9.463 -6.806 5.332 1.00 74.94 87 GLY A O 1
ATOM 712 N N . LYS A 1 88 ? -10.066 -7.643 7.328 1.00 82.00 88 LYS A N 1
ATOM 713 C CA . LYS A 1 88 ? -11.528 -7.614 7.116 1.00 82.00 88 LYS A CA 1
ATOM 714 C C . LYS A 1 88 ? -12.165 -6.257 7.425 1.00 82.00 88 LYS A C 1
ATOM 716 O O . LYS A 1 88 ? -13.348 -6.068 7.149 1.00 82.00 88 LYS A O 1
ATOM 721 N N . ILE A 1 89 ? -11.413 -5.339 8.021 1.00 85.75 89 ILE A N 1
ATOM 722 C CA . ILE A 1 89 ? -11.851 -3.993 8.405 1.00 85.75 89 ILE A CA 1
ATOM 723 C C . ILE A 1 89 ? -10.884 -3.006 7.745 1.00 85.75 89 ILE A C 1
ATOM 725 O O . ILE A 1 89 ? -9.696 -3.301 7.732 1.00 85.75 89 ILE A O 1
ATOM 729 N N . PRO A 1 90 ? -11.319 -1.855 7.207 1.00 87.75 90 PRO A N 1
ATOM 730 C CA . PRO A 1 90 ? -10.399 -0.815 6.749 1.00 87.75 90 PRO A CA 1
ATOM 731 C C . PRO A 1 90 ? -9.442 -0.356 7.854 1.00 87.75 90 PRO A C 1
ATOM 733 O O . PRO A 1 90 ? -9.868 -0.129 8.987 1.00 87.75 90 PRO A O 1
ATOM 736 N N . ILE A 1 91 ? -8.173 -0.129 7.513 1.00 91.12 91 ILE A N 1
ATOM 737 C CA . ILE A 1 91 ? -7.156 0.332 8.472 1.00 91.12 91 ILE A CA 1
ATOM 738 C C . ILE A 1 91 ? -7.538 1.653 9.162 1.00 91.12 91 ILE A C 1
ATOM 740 O O . ILE A 1 91 ? -7.288 1.830 10.350 1.00 91.12 91 ILE A O 1
ATOM 744 N N . ASN A 1 92 ? -8.222 2.552 8.449 1.00 90.12 92 ASN A N 1
ATOM 745 C CA . ASN A 1 92 ? -8.692 3.828 8.990 1.00 90.12 92 ASN A CA 1
ATOM 746 C C . ASN A 1 92 ? -9.894 3.707 9.926 1.00 90.12 92 ASN A C 1
ATOM 748 O O . ASN A 1 92 ? -10.114 4.597 10.736 1.00 90.12 92 ASN A O 1
ATOM 752 N N . ILE A 1 93 ? -10.652 2.614 9.842 1.00 89.69 93 ILE A N 1
ATOM 753 C CA . ILE A 1 93 ? -11.675 2.301 10.843 1.00 89.69 93 ILE A CA 1
ATOM 754 C C . ILE A 1 93 ? -11.020 1.640 12.058 1.00 89.69 93 ILE A C 1
ATOM 756 O O . ILE A 1 93 ? -11.384 1.954 13.182 1.00 89.69 93 ILE A O 1
ATOM 760 N N . PHE A 1 94 ? -10.036 0.762 11.838 1.00 91.25 94 PHE A N 1
ATOM 761 C CA . PHE A 1 94 ? -9.317 0.075 12.913 1.00 91.25 94 PHE A CA 1
ATOM 762 C C . PHE A 1 94 ? -8.557 1.039 13.836 1.00 91.25 94 PHE A C 1
ATOM 764 O O . PHE A 1 94 ? -8.682 0.931 15.049 1.00 91.25 94 PHE A O 1
ATOM 771 N N . MET A 1 95 ? -7.810 1.994 13.272 1.00 92.81 95 MET A N 1
ATOM 772 C CA . MET A 1 95 ? -7.022 2.957 14.058 1.00 92.81 95 MET A CA 1
ATOM 773 C C . MET A 1 95 ? -7.793 4.209 14.487 1.00 92.81 95 MET A C 1
ATOM 775 O O . MET A 1 95 ? -7.322 4.948 15.347 1.00 92.81 95 MET A O 1
ATOM 779 N N . GLY A 1 96 ? -8.947 4.472 13.873 1.00 91.88 96 GLY A N 1
ATOM 780 C CA . GLY A 1 96 ? -9.643 5.754 13.964 1.00 91.88 96 GLY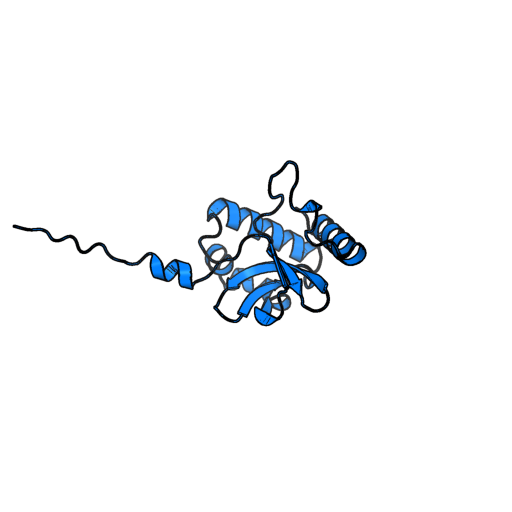 A CA 1
ATOM 781 C C . GLY A 1 96 ? -9.211 6.727 12.864 1.00 91.88 96 GLY A C 1
ATOM 782 O O . GLY A 1 96 ? -8.036 6.813 12.496 1.00 91.88 96 GLY A O 1
ATOM 783 N N . THR A 1 97 ? -10.183 7.458 12.318 1.00 88.06 97 THR A N 1
ATOM 784 C CA . THR A 1 97 ? -9.980 8.369 11.184 1.00 88.06 97 THR A CA 1
ATOM 785 C C . THR A 1 97 ? -9.001 9.478 11.520 1.00 88.06 97 THR A C 1
ATOM 787 O O . THR A 1 97 ? -8.042 9.653 10.779 1.00 88.06 97 THR A O 1
ATOM 790 N N . ASP A 1 98 ? -9.180 10.121 12.670 1.00 90.94 98 ASP A N 1
ATOM 791 C CA . ASP A 1 98 ? -8.404 11.282 13.116 1.00 90.94 98 ASP A CA 1
ATOM 792 C C . ASP A 1 98 ? -6.927 10.919 13.290 1.00 90.94 98 ASP A C 1
ATOM 794 O O . ASP A 1 98 ? -6.020 11.658 12.915 1.00 90.94 98 ASP A O 1
ATOM 798 N N . TYR A 1 99 ? -6.666 9.710 13.793 1.00 91.19 99 TYR A N 1
ATOM 799 C CA . TYR A 1 99 ? -5.308 9.195 13.891 1.00 91.19 99 TYR A CA 1
ATOM 800 C C . TYR A 1 99 ? -4.705 8.963 12.500 1.00 91.19 99 TYR A C 1
ATOM 802 O O . TYR A 1 99 ? -3.524 9.225 12.290 1.00 91.19 99 TYR A O 1
ATOM 810 N N . MET A 1 100 ? -5.480 8.495 11.524 1.00 94.38 100 MET A N 1
ATOM 811 C CA . MET A 1 100 ? -4.954 8.230 10.185 1.00 94.38 100 MET A CA 1
ATOM 812 C C . MET A 1 100 ? -4.756 9.481 9.317 1.00 94.38 100 MET A C 1
ATOM 814 O O . MET A 1 100 ? -4.035 9.394 8.321 1.00 94.38 100 MET A O 1
ATOM 818 N N . GLU A 1 101 ? -5.312 10.637 9.690 1.00 92.56 101 GLU A N 1
ATOM 819 C CA . GLU A 1 101 ? -5.163 11.898 8.940 1.00 92.56 101 GLU A CA 1
ATOM 820 C C . GLU A 1 101 ? -3.702 12.339 8.790 1.00 92.56 101 GLU A C 1
ATOM 822 O O . GLU A 1 101 ? -3.333 12.922 7.772 1.00 92.56 101 GLU A O 1
ATOM 827 N N . ARG A 1 102 ? -2.811 11.978 9.726 1.00 93.00 102 ARG A N 1
ATOM 828 C CA . ARG A 1 102 ? -1.371 12.281 9.594 1.00 93.00 102 ARG A CA 1
ATOM 829 C C . ARG A 1 102 ? -0.708 11.643 8.369 1.00 93.00 102 ARG A C 1
ATOM 831 O O . ARG A 1 102 ? 0.369 12.070 7.959 1.00 93.00 102 ARG A O 1
ATOM 838 N N . PHE A 1 103 ? -1.335 10.620 7.787 1.00 96.12 103 PHE A N 1
ATOM 839 C CA . PHE A 1 103 ? -0.850 9.941 6.589 1.00 96.12 103 PHE A CA 1
ATOM 840 C C . PHE A 1 103 ? -1.520 10.455 5.306 1.00 96.12 103 PHE A C 1
ATOM 842 O O . PHE A 1 103 ? -1.186 9.976 4.221 1.00 96.12 103 PHE A O 1
ATOM 849 N N . ASP A 1 104 ? -2.435 11.430 5.380 1.00 93.88 104 ASP A N 1
ATOM 850 C CA . ASP A 1 104 ? -3.214 11.876 4.217 1.00 93.88 104 ASP A CA 1
ATOM 851 C C . ASP A 1 104 ? -2.357 12.511 3.114 1.00 93.88 104 ASP A C 1
ATOM 853 O O . ASP A 1 104 ? -2.713 12.412 1.941 1.00 93.88 104 ASP A O 1
ATOM 857 N N . VAL A 1 105 ? -1.171 13.035 3.445 1.00 95.12 105 VAL A N 1
ATOM 858 C CA . VAL A 1 105 ? -0.173 13.487 2.453 1.00 95.12 105 VAL A CA 1
ATOM 859 C C . VAL A 1 105 ? 0.233 12.386 1.464 1.00 95.12 105 VAL A C 1
ATOM 861 O O . VAL A 1 105 ? 0.639 12.670 0.340 1.00 95.12 105 VAL A O 1
ATOM 864 N N . ALA A 1 106 ? 0.107 11.122 1.869 1.00 96.88 106 ALA A N 1
ATOM 865 C CA . ALA A 1 106 ? 0.415 9.953 1.058 1.00 96.88 106 ALA A CA 1
ATOM 866 C C . ALA A 1 106 ? -0.829 9.287 0.459 1.00 96.88 106 ALA A C 1
ATOM 868 O O . ALA A 1 106 ? -0.713 8.294 -0.261 1.00 96.88 106 ALA A O 1
ATOM 869 N N . LYS A 1 107 ? -2.033 9.786 0.743 1.00 96.81 107 LYS A N 1
ATOM 870 C CA . LYS A 1 107 ? -3.276 9.180 0.271 1.00 96.81 107 LYS A CA 1
ATOM 871 C C . LYS A 1 107 ? -3.433 9.382 -1.232 1.00 96.81 107 LYS A C 1
ATOM 873 O O . LYS A 1 107 ? -3.452 10.503 -1.731 1.00 96.81 107 LYS A O 1
ATOM 878 N N . LYS A 1 108 ? -3.594 8.282 -1.967 1.00 96.50 108 LYS A N 1
ATOM 879 C CA . LYS A 1 108 ? -3.757 8.278 -3.425 1.00 96.50 108 LYS A CA 1
ATOM 880 C C . LYS A 1 108 ? -4.944 7.432 -3.856 1.00 96.50 108 LYS A C 1
ATOM 882 O O . LYS A 1 108 ? -5.202 6.362 -3.306 1.00 96.50 108 LYS A O 1
ATOM 887 N N . GLY A 1 109 ? -5.650 7.919 -4.874 1.00 96.88 109 GLY A N 1
ATOM 888 C CA . GLY A 1 109 ? -6.645 7.160 -5.624 1.00 96.88 109 GLY A CA 1
ATOM 889 C C . GLY A 1 109 ? -6.035 6.650 -6.924 1.00 96.88 109 GLY A C 1
ATOM 890 O O . GLY A 1 109 ? -5.750 7.436 -7.822 1.00 96.88 109 GLY A O 1
ATOM 891 N N . ILE A 1 110 ? -5.847 5.339 -7.028 1.00 96.56 110 ILE A N 1
ATOM 892 C CA . ILE A 1 110 ? -5.237 4.678 -8.181 1.00 96.56 110 ILE A CA 1
ATOM 893 C C . ILE A 1 110 ? -6.338 4.080 -9.062 1.00 96.56 110 ILE A C 1
ATOM 895 O O . ILE A 1 110 ? -7.069 3.192 -8.604 1.00 96.56 110 ILE A O 1
ATOM 899 N N . PRO A 1 111 ? -6.497 4.528 -10.320 1.00 96.69 111 PRO A N 1
ATOM 900 C CA . PRO A 1 111 ? -7.418 3.895 -11.254 1.00 96.69 111 PRO A CA 1
ATOM 901 C C . PRO A 1 111 ? -7.020 2.437 -11.507 1.00 96.69 111 PRO A C 1
ATOM 903 O O . PRO A 1 111 ? -5.894 2.149 -11.887 1.00 96.69 111 PRO A O 1
ATOM 906 N N . ILE A 1 112 ? -7.956 1.499 -11.385 1.00 94.94 112 ILE A N 1
ATOM 907 C CA . ILE A 1 112 ? -7.664 0.070 -11.596 1.00 94.94 112 ILE A CA 1
ATOM 908 C C . ILE A 1 112 ? -7.180 -0.199 -13.027 1.00 94.94 112 ILE A C 1
ATOM 910 O O . ILE A 1 112 ? -6.354 -1.075 -13.234 1.00 94.94 112 ILE A O 1
ATOM 914 N N . LYS A 1 113 ? -7.634 0.592 -14.008 1.00 95.88 113 LYS A N 1
ATOM 915 C CA . LYS A 1 113 ? -7.233 0.456 -15.417 1.00 95.88 113 LYS A CA 1
ATOM 916 C C . LYS A 1 113 ? -5.737 0.663 -15.675 1.00 95.88 113 LYS A C 1
ATOM 918 O O . LYS A 1 113 ? -5.271 0.262 -16.731 1.00 95.88 113 LYS A O 1
ATOM 923 N N . ILE A 1 114 ? -5.025 1.342 -14.769 1.00 95.62 114 ILE A N 1
ATOM 924 C CA . ILE A 1 114 ? -3.583 1.568 -14.914 1.00 95.62 114 ILE A CA 1
ATOM 925 C C . ILE A 1 114 ? -2.755 0.488 -14.220 1.00 95.62 114 ILE A C 1
ATOM 927 O O . ILE A 1 114 ? -1.539 0.556 -14.281 1.00 95.62 114 ILE A O 1
ATOM 931 N N . ILE A 1 115 ? -3.390 -0.472 -13.541 1.00 93.81 115 ILE A N 1
ATOM 932 C CA . ILE A 1 115 ? -2.709 -1.550 -12.827 1.00 93.81 115 ILE A CA 1
ATOM 933 C C . ILE A 1 115 ? -2.620 -2.764 -13.751 1.00 93.81 115 ILE A C 1
ATOM 935 O O . ILE A 1 115 ? -3.634 -3.390 -14.052 1.00 93.81 115 ILE A O 1
ATOM 939 N N . GLU A 1 116 ? -1.405 -3.118 -14.164 1.00 92.56 116 GLU A N 1
ATOM 940 C CA . GLU A 1 116 ? -1.138 -4.324 -14.958 1.00 92.56 116 GLU A CA 1
ATOM 941 C C . GLU A 1 116 ? -1.037 -5.571 -14.084 1.00 92.56 116 GLU A C 1
ATOM 943 O O . GLU A 1 116 ? -1.407 -6.674 -14.481 1.00 92.56 116 GLU A O 1
ATOM 948 N N . SER A 1 117 ? -0.482 -5.420 -12.885 1.00 89.00 117 SER A N 1
ATOM 949 C CA . SER A 1 117 ? -0.247 -6.525 -11.959 1.00 89.00 117 SER A CA 1
ATOM 950 C C . SER A 1 117 ? -0.316 -6.018 -10.530 1.00 89.00 117 SER A C 1
ATOM 952 O O . SER A 1 117 ? 0.098 -4.895 -10.248 1.00 89.00 117 SER A O 1
ATOM 954 N N . SER A 1 118 ? -0.835 -6.832 -9.614 1.00 89.12 118 SER A N 1
ATOM 955 C CA . SER A 1 118 ? -0.891 -6.470 -8.199 1.00 89.12 118 SER A CA 1
ATOM 956 C C . SER A 1 118 ? -0.775 -7.673 -7.278 1.00 89.12 118 SER A C 1
ATOM 958 O O . SER A 1 118 ? -1.319 -8.733 -7.581 1.00 89.12 118 SER A O 1
ATOM 960 N N . TYR A 1 119 ? -0.147 -7.462 -6.126 1.00 86.62 119 TYR A N 1
ATOM 961 C CA . TYR A 1 119 ? 0.124 -8.466 -5.105 1.00 86.62 119 TYR A CA 1
ATOM 962 C C . TYR A 1 119 ? -0.183 -7.923 -3.707 1.00 86.62 119 TYR A C 1
ATOM 964 O O . TYR A 1 119 ? -0.133 -6.717 -3.474 1.00 86.62 119 TYR A O 1
ATOM 972 N N . GLY A 1 120 ? -0.451 -8.827 -2.766 1.00 80.81 120 GLY A N 1
ATOM 973 C CA . GLY A 1 120 ? -0.806 -8.477 -1.391 1.00 80.81 120 GLY A CA 1
ATOM 974 C C . GLY A 1 120 ? -2.304 -8.262 -1.191 1.00 80.81 120 GLY A C 1
ATOM 975 O O . GLY A 1 120 ? -3.120 -8.446 -2.101 1.00 80.81 120 GLY A O 1
ATOM 976 N N . MET A 1 121 ? -2.686 -7.922 0.038 1.00 74.69 121 MET A N 1
ATOM 977 C CA . MET A 1 121 ? -4.094 -7.800 0.383 1.00 74.69 121 MET A CA 1
ATOM 978 C C . MET A 1 121 ? -4.751 -6.545 -0.179 1.00 74.69 121 MET A C 1
ATOM 980 O O . MET A 1 121 ? -4.175 -5.461 -0.246 1.00 74.69 121 MET A O 1
ATOM 984 N N . CYS A 1 122 ? -6.024 -6.701 -0.534 1.00 68.81 122 CYS A N 1
ATOM 985 C CA . CYS A 1 122 ? -6.864 -5.611 -0.983 1.00 68.81 122 CYS A CA 1
ATOM 986 C C . CYS A 1 122 ? -8.220 -5.684 -0.280 1.00 68.81 122 CYS A C 1
ATOM 988 O O . CYS A 1 122 ? -8.954 -6.663 -0.426 1.00 68.81 122 CYS A O 1
ATOM 990 N N . PHE A 1 123 ? -8.557 -4.644 0.481 1.00 65.25 123 PHE A N 1
ATOM 991 C CA . PHE A 1 123 ? -9.847 -4.541 1.150 1.00 65.25 123 PHE A CA 1
ATOM 992 C C . PHE A 1 123 ? -10.886 -3.888 0.229 1.00 65.25 123 PHE A C 1
ATOM 994 O O . PHE A 1 123 ? -10.606 -2.868 -0.395 1.00 65.25 123 PHE A O 1
ATOM 1001 N N . SER A 1 124 ? -12.105 -4.436 0.163 1.00 63.38 124 SER A N 1
ATOM 1002 C CA . SER A 1 124 ? -13.224 -3.815 -0.557 1.00 63.38 124 SER A CA 1
ATOM 1003 C C . SER A 1 124 ? -14.469 -3.738 0.315 1.00 63.38 124 SER A C 1
ATOM 1005 O O . SER A 1 124 ? -14.981 -4.761 0.771 1.00 63.38 124 SER A O 1
ATOM 1007 N N . MET A 1 125 ? -15.028 -2.533 0.451 1.00 56.94 125 MET A N 1
ATOM 1008 C CA . MET A 1 125 ? -16.306 -2.307 1.142 1.00 56.94 125 MET A CA 1
ATOM 1009 C C . MET A 1 125 ? -17.474 -3.106 0.537 1.00 56.94 125 MET A C 1
ATOM 1011 O O . MET A 1 125 ? -18.411 -3.466 1.248 1.00 56.94 125 MET A O 1
ATOM 1015 N N . ALA A 1 126 ? -17.415 -3.453 -0.754 1.00 58.94 126 ALA A N 1
ATOM 1016 C CA . ALA A 1 126 ? -18.432 -4.290 -1.395 1.00 58.94 126 ALA A CA 1
ATOM 1017 C C . ALA A 1 126 ? -18.495 -5.712 -0.798 1.00 58.94 126 ALA A C 1
ATOM 1019 O O . ALA A 1 126 ? -19.551 -6.345 -0.816 1.00 58.94 126 ALA A O 1
ATOM 1020 N N . ASN A 1 127 ? -17.385 -6.210 -0.240 1.00 54.91 127 ASN A N 1
ATOM 1021 C CA . ASN A 1 127 ? -17.342 -7.513 0.425 1.00 54.91 127 ASN A CA 1
ATOM 1022 C C . ASN A 1 127 ? -17.971 -7.469 1.825 1.00 54.91 127 ASN A C 1
ATOM 1024 O O . ASN A 1 127 ? -18.500 -8.480 2.282 1.00 54.91 127 ASN A O 1
ATOM 1028 N N . LEU A 1 128 ? -17.977 -6.300 2.475 1.00 54.03 128 LEU A N 1
ATOM 1029 C CA . LEU A 1 128 ? -18.614 -6.105 3.777 1.00 54.03 128 LEU A CA 1
ATOM 1030 C C . LEU A 1 128 ? -20.148 -6.157 3.661 1.00 54.03 128 LEU A C 1
ATOM 1032 O O . LEU A 1 128 ? -20.809 -6.801 4.471 1.00 54.03 128 LEU A O 1
ATOM 1036 N N . GLN A 1 129 ? -20.713 -5.575 2.596 1.00 51.78 129 GLN A N 1
ATOM 1037 C CA . GLN A 1 129 ? -22.166 -5.541 2.358 1.00 51.78 129 GLN A CA 1
ATOM 1038 C C . GLN A 1 129 ? -22.788 -6.921 2.081 1.00 51.78 129 GLN A C 1
ATOM 1040 O O . GLN A 1 129 ? -23.968 -7.135 2.350 1.00 51.78 129 GLN A O 1
ATOM 1045 N N . LYS A 1 130 ? -22.012 -7.887 1.571 1.00 49.97 130 LYS A N 1
ATOM 1046 C CA . LYS A 1 130 ? -22.513 -9.245 1.291 1.00 49.97 130 LYS A CA 1
ATOM 1047 C C . LYS A 1 130 ? -22.709 -10.104 2.545 1.00 49.97 130 LYS A C 1
ATOM 1049 O O . LYS A 1 130 ? -23.361 -11.141 2.453 1.00 49.97 130 LYS A O 1
ATOM 1054 N N . ARG A 1 131 ? -22.189 -9.693 3.708 1.00 47.41 131 ARG A N 1
ATOM 1055 C CA . ARG A 1 131 ? -22.347 -10.436 4.972 1.00 47.41 131 ARG A CA 1
ATOM 1056 C C . ARG A 1 131 ? -23.672 -10.175 5.696 1.00 47.41 131 ARG A C 1
ATOM 1058 O O . ARG A 1 131 ? -23.952 -10.856 6.674 1.00 47.41 131 ARG A O 1
ATOM 1065 N N . THR A 1 132 ? -24.528 -9.280 5.201 1.00 46.38 132 THR A N 1
ATOM 1066 C CA . THR A 1 132 ? -25.808 -8.937 5.853 1.00 46.38 132 THR A CA 1
ATOM 1067 C C . THR A 1 132 ? -27.020 -9.695 5.309 1.00 46.38 132 THR A C 1
ATOM 1069 O O . THR A 1 132 ? -28.155 -9.247 5.486 1.00 46.38 132 THR A O 1
ATOM 1072 N N . LYS A 1 133 ? -26.842 -10.850 4.650 1.00 45.31 133 LYS A N 1
ATOM 1073 C CA . LYS A 1 133 ? -27.993 -11.685 4.281 1.00 45.31 133 LYS A CA 1
ATOM 1074 C C . LYS A 1 133 ? -28.532 -12.354 5.553 1.00 45.31 133 LYS A C 1
ATOM 1076 O O . LYS A 1 133 ? -28.130 -13.458 5.895 1.00 45.31 133 LYS A O 1
ATOM 1081 N N . LYS A 1 134 ? -29.406 -11.639 6.278 1.00 49.75 134 LYS A N 1
ATOM 1082 C CA . LYS A 1 134 ? -30.211 -12.167 7.388 1.00 49.75 134 LYS A CA 1
ATOM 1083 C C . LYS A 1 134 ? -30.847 -13.478 6.927 1.00 49.75 134 LYS A C 1
ATOM 1085 O O . LYS A 1 134 ? -31.670 -13.466 6.010 1.00 49.75 134 LYS A O 1
ATOM 1090 N N . THR A 1 135 ? -30.466 -14.588 7.547 1.00 45.62 135 THR A N 1
ATOM 1091 C CA . THR A 1 135 ? -31.220 -15.837 7.462 1.00 45.62 135 THR A CA 1
ATOM 1092 C C . THR A 1 135 ? -32.643 -15.521 7.915 1.00 45.62 135 THR A C 1
ATOM 1094 O O . THR A 1 135 ? -32.857 -15.165 9.072 1.00 45.62 135 THR A O 1
ATOM 1097 N N . LYS A 1 136 ? -33.618 -15.570 7.001 1.00 45.97 136 LYS A N 1
ATOM 1098 C CA . LYS A 1 136 ? -35.026 -15.634 7.393 1.00 45.97 136 LYS A CA 1
ATOM 1099 C C . LYS A 1 136 ? -35.209 -16.998 8.052 1.00 45.97 136 LYS A C 1
ATOM 1101 O O . LYS A 1 136 ? -35.269 -18.007 7.362 1.00 45.97 136 LYS A O 1
ATOM 1106 N N . ILE A 1 137 ? -35.193 -17.025 9.378 1.00 49.12 137 ILE A N 1
ATOM 1107 C CA . ILE A 1 137 ? -35.691 -18.158 10.153 1.00 49.12 137 ILE A CA 1
ATOM 1108 C C . ILE A 1 137 ? -37.204 -18.204 9.936 1.00 49.12 137 ILE A C 1
ATOM 1110 O O . ILE A 1 137 ? -37.930 -17.365 10.463 1.00 49.12 137 ILE A O 1
ATOM 1114 N N . ASN A 1 138 ? -37.664 -19.141 9.110 1.00 50.38 138 ASN A N 1
ATOM 1115 C CA . ASN A 1 138 ? -39.054 -19.571 9.154 1.00 50.38 138 ASN A CA 1
ATOM 1116 C C . ASN A 1 138 ? -39.184 -20.444 10.406 1.00 50.38 138 ASN A C 1
ATOM 1118 O O . ASN A 1 138 ? -38.690 -21.567 10.434 1.00 50.38 138 ASN A O 1
ATOM 1122 N N . LEU A 1 139 ? -39.780 -19.891 11.459 1.00 51.66 139 LEU A N 1
ATOM 1123 C CA . LEU A 1 139 ? -40.409 -20.697 12.497 1.00 51.66 139 LEU A CA 1
ATOM 1124 C C . LEU A 1 139 ? -41.726 -21.187 11.895 1.00 51.66 139 LEU A C 1
ATOM 1126 O O . LEU A 1 139 ? -42.700 -20.438 11.857 1.00 51.66 139 LEU A O 1
ATOM 1130 N N . GLU A 1 140 ? -41.713 -22.390 11.328 1.00 54.00 140 GLU A N 1
ATOM 1131 C CA . GLU A 1 140 ? -42.951 -23.111 11.036 1.00 54.00 140 GLU A CA 1
ATOM 1132 C C . GLU A 1 140 ? -43.530 -23.584 12.375 1.00 54.00 140 GLU A C 1
ATOM 1134 O O . GLU A 1 140 ? -42.819 -24.181 13.189 1.00 54.00 140 GLU A O 1
ATOM 1139 N N . GLY A 1 141 ? -44.781 -23.196 12.623 1.00 48.28 141 GLY A N 1
ATOM 1140 C CA . GLY A 1 141 ? -45.616 -23.669 13.726 1.00 48.28 141 GLY A CA 1
ATOM 1141 C C . GLY A 1 141 ? -46.601 -24.726 13.260 1.00 48.28 141 GLY A C 1
ATOM 1142 O O . GLY A 1 141 ? -46.734 -24.906 12.028 1.00 48.28 141 GLY A O 1
#

Sequence (141 aa):
MTGNELAIILQNANSTKTTIPPSIIVDGRWRAPYVFFYRDTTGTWHAGIVINKSRRIIYLYDLMALAPPIRDELLKIAHEWFWTTEGKIPINIFMGTDYMERFDVAKKGIPIKIIESSYGMCFSMANLQKRTKKTKINLEG